Protein AF-A0A916DWX3-F1 (afdb_monomer_lite)

Structure (mmCIF, N/CA/C/O backbone):
data_AF-A0A916DWX3-F1
#
_entry.id   AF-A0A916DWX3-F1
#
loop_
_atom_site.group_PDB
_atom_site.id
_atom_site.type_symbol
_atom_site.label_atom_id
_atom_site.label_alt_id
_atom_site.label_comp_id
_atom_site.label_asym_id
_atom_site.label_entity_id
_atom_site.label_seq_id
_atom_site.pdbx_PDB_ins_code
_atom_site.Cartn_x
_atom_site.Cartn_y
_atom_site.Cartn_z
_atom_site.occupancy
_atom_site.B_iso_or_equiv
_atom_site.auth_seq_id
_atom_site.auth_comp_id
_atom_site.auth_asym_id
_atom_site.auth_atom_id
_atom_site.pdbx_PDB_model_num
ATOM 1 N N . MET A 1 1 ? 4.002 6.852 -21.327 1.00 29.80 1 MET A N 1
ATOM 2 C CA . MET A 1 1 ? 3.685 5.423 -21.116 1.00 29.80 1 MET A CA 1
ATOM 3 C C . MET A 1 1 ? 2.886 5.261 -19.831 1.00 29.80 1 MET A C 1
ATOM 5 O O . MET A 1 1 ? 3.066 6.045 -18.909 1.00 29.80 1 MET A O 1
ATOM 9 N N . ARG A 1 2 ? 1.899 4.359 -19.846 1.00 28.61 2 ARG A N 1
ATOM 10 C CA . ARG A 1 2 ? 0.784 4.288 -18.888 1.00 28.61 2 ARG A CA 1
ATOM 11 C C . ARG A 1 2 ? 1.195 3.519 -17.628 1.00 28.61 2 ARG A C 1
ATOM 13 O O . ARG A 1 2 ? 1.460 2.326 -17.712 1.00 28.61 2 ARG A O 1
ATOM 20 N N . ASN A 1 3 ? 1.175 4.178 -16.471 1.00 28.08 3 ASN A N 1
ATOM 21 C CA . ASN A 1 3 ? 1.310 3.512 -15.175 1.00 28.08 3 ASN A CA 1
ATOM 22 C C . ASN A 1 3 ? -0.009 2.797 -14.848 1.00 28.08 3 ASN A C 1
ATOM 24 O O . ASN A 1 3 ? -0.974 3.434 -14.423 1.00 28.08 3 ASN A O 1
ATOM 28 N N . SER A 1 4 ? -0.052 1.487 -15.087 1.00 31.66 4 SER A N 1
ATOM 29 C CA . SER A 1 4 ? -1.135 0.607 -14.642 1.00 31.66 4 SER A CA 1
ATOM 30 C C . SER A 1 4 ? -0.610 -0.227 -13.482 1.00 31.66 4 SER A C 1
ATOM 32 O O . SER A 1 4 ? 0.277 -1.053 -13.667 1.00 31.66 4 SER A O 1
ATOM 34 N N . TYR A 1 5 ? -1.127 0.024 -12.283 1.00 37.81 5 TYR A N 1
ATOM 35 C CA . TYR A 1 5 ? -0.851 -0.789 -11.102 1.00 37.81 5 TYR A CA 1
ATOM 36 C C . TYR A 1 5 ? -1.956 -1.845 -11.013 1.00 37.81 5 TYR A C 1
ATOM 38 O O . TYR A 1 5 ? -3.132 -1.488 -10.941 1.00 37.81 5 TYR A O 1
ATOM 46 N N . ALA A 1 6 ? -1.584 -3.122 -11.077 1.00 30.03 6 ALA A N 1
ATOM 47 C CA . ALA A 1 6 ? -2.493 -4.251 -10.927 1.00 30.03 6 ALA A CA 1
ATOM 48 C C . ALA A 1 6 ? -2.170 -4.963 -9.610 1.00 30.03 6 ALA A C 1
ATOM 50 O O . ALA A 1 6 ? -1.042 -5.407 -9.408 1.00 30.03 6 ALA A O 1
ATOM 51 N N . PHE A 1 7 ? -3.157 -5.060 -8.723 1.00 37.81 7 PHE A N 1
ATOM 52 C CA . PHE A 1 7 ? -3.090 -5.891 -7.522 1.00 37.81 7 PHE A CA 1
ATOM 53 C C . PHE A 1 7 ? -3.879 -7.172 -7.784 1.00 37.81 7 PHE A C 1
ATOM 55 O O . PHE A 1 7 ? -5.008 -7.101 -8.266 1.00 37.81 7 PHE A O 1
ATOM 62 N N . ARG A 1 8 ? -3.273 -8.329 -7.496 1.00 31.14 8 ARG A N 1
ATOM 63 C CA . ARG A 1 8 ? -3.893 -9.653 -7.612 1.00 31.14 8 ARG A CA 1
ATOM 64 C C . ARG A 1 8 ? -4.079 -10.218 -6.207 1.00 31.14 8 ARG A C 1
ATOM 66 O O . ARG A 1 8 ? -3.090 -10.537 -5.559 1.00 31.14 8 ARG A O 1
ATOM 73 N N . PHE A 1 9 ? -5.323 -10.347 -5.759 1.00 30.02 9 PHE A N 1
ATOM 74 C CA . PHE A 1 9 ? -5.675 -11.060 -4.529 1.00 30.02 9 PHE A CA 1
ATOM 75 C C . PHE A 1 9 ? -6.378 -12.366 -4.920 1.00 30.02 9 PHE A C 1
ATOM 77 O O . PHE A 1 9 ? -7.332 -12.354 -5.695 1.00 30.02 9 PHE A O 1
ATOM 84 N N . LEU A 1 10 ? -5.876 -13.505 -4.437 1.00 28.81 10 LEU A N 1
ATOM 85 C CA . LEU A 1 10 ? -6.521 -14.811 -4.590 1.00 28.81 10 LEU A CA 1
ATOM 86 C C . LEU A 1 10 ? -7.276 -15.124 -3.298 1.00 28.81 10 LEU A C 1
ATOM 88 O O . LEU A 1 10 ? -6.666 -15.557 -2.326 1.00 28.81 10 LEU A O 1
ATOM 92 N N . LEU A 1 11 ? -8.590 -14.915 -3.293 1.00 28.50 11 LEU A N 1
ATOM 93 C CA . LEU A 1 11 ? -9.483 -15.397 -2.241 1.00 28.50 11 LEU A CA 1
ATOM 94 C C . LEU A 1 11 ? -10.704 -16.040 -2.897 1.00 28.50 11 LEU A C 1
ATOM 96 O O . LEU A 1 11 ? -11.457 -15.393 -3.618 1.00 28.50 11 LEU A O 1
ATOM 100 N N . SER A 1 12 ? -10.861 -17.338 -2.656 1.00 31.19 12 SER A N 1
ATOM 101 C CA . SER A 1 12 ? -12.056 -18.113 -2.977 1.00 31.19 12 SER A CA 1
ATOM 102 C C . SER A 1 12 ? -12.941 -18.122 -1.739 1.00 31.19 12 SER A C 1
ATOM 104 O O . SER A 1 12 ? -12.514 -18.679 -0.730 1.00 31.19 12 SER A O 1
ATOM 106 N N . CYS A 1 13 ? -14.149 -17.548 -1.785 1.00 33.22 13 CYS A N 1
ATOM 107 C CA . CYS A 1 13 ? -15.201 -17.963 -0.858 1.00 33.22 13 CYS A CA 1
ATOM 108 C C . CYS A 1 13 ? -16.627 -17.615 -1.298 1.00 33.22 13 CYS A C 1
ATOM 110 O O . CYS A 1 13 ? -16.872 -16.727 -2.110 1.00 33.22 13 CYS A O 1
ATOM 112 N N . HIS A 1 14 ? -17.532 -18.411 -0.737 1.00 30.67 14 HIS A N 1
ATOM 113 C CA . HIS A 1 14 ? -18.901 -18.696 -1.136 1.00 30.67 14 HIS A CA 1
ATOM 114 C C . HIS A 1 14 ? -19.876 -17.535 -0.888 1.00 30.67 14 HIS A C 1
ATOM 116 O O . HIS A 1 14 ? -19.856 -16.876 0.148 1.00 30.67 14 HIS A O 1
ATOM 122 N N . PHE A 1 15 ? -20.760 -17.348 -1.863 1.00 33.12 15 PHE A N 1
ATOM 123 C CA . PHE A 1 15 ? -21.786 -16.317 -1.961 1.00 33.12 15 PHE A CA 1
ATOM 124 C C . PHE A 1 15 ? -23.010 -16.649 -1.094 1.00 33.12 15 PHE A C 1
ATOM 126 O O . PHE A 1 15 ? -23.530 -17.764 -1.160 1.00 33.12 15 PHE A O 1
ATOM 133 N N . SER A 1 16 ? -23.521 -15.677 -0.336 1.00 28.03 16 SER A N 1
ATOM 134 C CA . SER A 1 16 ? -24.932 -15.609 0.064 1.00 28.03 16 SER A CA 1
ATOM 135 C C . SER A 1 16 ? -25.335 -14.165 0.355 1.00 28.03 16 SER A C 1
ATOM 137 O O . SER A 1 16 ? -24.554 -13.359 0.847 1.00 28.03 16 SER A O 1
ATOM 139 N N . GLN A 1 17 ? -26.552 -13.864 -0.078 1.00 35.72 17 GLN A N 1
ATOM 140 C CA . GLN A 1 17 ? -27.128 -12.559 -0.377 1.00 35.72 17 GLN A CA 1
ATOM 141 C C . GLN A 1 17 ? -27.262 -11.643 0.843 1.00 35.72 17 GLN A C 1
ATOM 143 O O . GLN A 1 17 ? -27.572 -12.118 1.929 1.00 35.72 17 GLN A O 1
ATOM 148 N N . PHE A 1 18 ? -27.219 -10.323 0.623 1.00 28.66 18 PHE A N 1
ATOM 149 C CA . PHE A 1 18 ? -28.104 -9.423 1.365 1.00 28.66 18 PHE A CA 1
ATOM 150 C C . PHE A 1 18 ? -28.434 -8.153 0.570 1.00 28.66 18 PHE A C 1
ATOM 152 O O . PHE A 1 18 ? -27.552 -7.412 0.136 1.00 28.66 18 PHE A O 1
ATOM 159 N N . GLN A 1 19 ? -29.734 -7.940 0.357 1.00 30.64 19 GLN A N 1
ATOM 160 C CA . GLN A 1 19 ? -30.321 -6.736 -0.219 1.00 30.64 19 GLN A CA 1
ATOM 161 C C . GLN A 1 19 ? -30.629 -5.692 0.864 1.00 30.64 19 GLN A C 1
ATOM 163 O O . GLN A 1 19 ? -31.000 -6.018 1.988 1.00 30.64 19 GLN A O 1
ATOM 168 N N . SER A 1 20 ? -30.663 -4.449 0.385 1.00 29.86 20 SER A N 1
ATOM 169 C CA . SER A 1 20 ? -31.571 -3.357 0.757 1.00 29.86 20 SER A CA 1
ATOM 170 C C . SER A 1 20 ? -31.083 -2.256 1.713 1.00 29.86 20 SER A C 1
ATOM 172 O O . SER A 1 20 ? -30.663 -2.479 2.841 1.00 29.86 20 SER A O 1
ATOM 174 N N . ASN A 1 21 ? -31.246 -1.042 1.171 1.00 32.62 21 ASN A N 1
ATOM 175 C CA . ASN A 1 21 ? -31.749 0.184 1.787 1.00 32.62 21 ASN A CA 1
ATOM 176 C C . ASN A 1 21 ? -30.992 0.759 2.987 1.00 32.62 21 ASN A C 1
ATOM 178 O O . ASN A 1 21 ? -31.225 0.390 4.132 1.00 32.62 21 ASN A O 1
ATOM 182 N N . VAL A 1 22 ? -30.209 1.810 2.723 1.00 30.92 22 VAL A N 1
ATOM 183 C CA . VAL A 1 22 ? -29.821 2.776 3.757 1.00 30.92 22 VAL A CA 1
ATOM 184 C C . VAL A 1 22 ? -30.321 4.161 3.364 1.00 30.92 22 VAL A C 1
ATOM 186 O O . VAL A 1 22 ? -29.837 4.790 2.424 1.00 30.92 22 VAL A O 1
ATOM 189 N N . SER A 1 23 ? -31.328 4.602 4.108 1.00 25.69 23 SER A N 1
ATOM 190 C CA . SER A 1 23 ? -31.904 5.939 4.113 1.00 25.69 23 SER A CA 1
ATOM 191 C C . SER A 1 23 ? -30.879 6.955 4.624 1.00 25.69 23 SER A C 1
ATOM 193 O O . SER A 1 23 ? -30.313 6.793 5.707 1.00 25.69 23 SER A O 1
ATOM 195 N N . PHE A 1 24 ? -30.659 8.026 3.862 1.00 36.31 24 PHE A N 1
ATOM 196 C CA . PHE A 1 24 ? -29.897 9.190 4.308 1.00 36.31 24 PHE A CA 1
ATOM 197 C C . PHE A 1 24 ? -30.717 9.979 5.330 1.00 36.31 24 PHE A C 1
ATOM 199 O O . PHE A 1 24 ? -31.551 10.801 4.966 1.00 36.31 24 PHE A O 1
ATOM 206 N N . SER A 1 25 ? -30.471 9.766 6.618 1.00 40.06 25 SER A N 1
ATOM 207 C CA . SER A 1 25 ? -30.880 10.735 7.633 1.00 40.06 25 SER A CA 1
ATOM 208 C C . SER A 1 25 ? -29.988 10.638 8.861 1.00 40.06 25 SER A C 1
ATOM 210 O O . SER A 1 25 ? -30.241 9.840 9.762 1.00 40.06 25 SER A O 1
ATOM 212 N N . LYS A 1 26 ? -28.950 11.472 8.889 1.00 31.72 26 LYS A N 1
ATOM 213 C CA . LYS A 1 26 ? -28.435 12.118 10.102 1.00 31.72 26 LYS A CA 1
ATOM 214 C C . LYS A 1 26 ? -27.622 13.344 9.673 1.00 31.72 26 LYS A C 1
ATOM 216 O O . LYS A 1 26 ? -26.810 13.217 8.755 1.00 31.72 26 LYS A O 1
ATOM 221 N N . PRO A 1 27 ? -27.877 14.524 10.258 1.00 30.55 27 PRO A N 1
ATOM 222 C CA . PRO A 1 27 ? -27.185 15.739 9.867 1.00 30.55 27 PRO A CA 1
ATOM 223 C C . PRO A 1 27 ? -25.716 15.659 10.290 1.00 30.55 27 PRO A C 1
ATOM 225 O O . PRO A 1 27 ? -25.377 15.062 11.313 1.00 30.55 27 PRO A O 1
ATOM 228 N N . LEU A 1 28 ? -24.856 16.247 9.459 1.00 37.06 28 LEU A N 1
ATOM 229 C CA . LEU A 1 28 ? -23.438 16.447 9.738 1.00 37.06 28 LEU A CA 1
ATOM 230 C C . LEU A 1 28 ? -23.275 17.217 11.060 1.00 37.06 28 LEU A C 1
ATOM 232 O O . LEU A 1 28 ? -24.083 18.110 11.331 1.00 37.06 28 LEU A O 1
ATOM 236 N N . PRO A 1 29 ? -22.256 16.902 11.878 1.00 27.19 29 PRO A N 1
ATOM 237 C CA . PRO A 1 29 ? -21.991 17.665 13.085 1.00 27.19 29 PRO A CA 1
ATOM 238 C C . PRO A 1 29 ? -21.702 19.115 12.690 1.00 27.19 29 PRO A C 1
ATOM 240 O O . PRO A 1 29 ? -20.846 19.394 11.849 1.00 27.19 29 PRO A O 1
ATOM 243 N N . ILE A 1 30 ? -22.481 20.022 13.273 1.00 32.38 30 ILE A N 1
ATOM 244 C CA . ILE A 1 30 ? -22.309 21.464 13.148 1.00 32.38 30 ILE A CA 1
ATOM 245 C C . ILE A 1 30 ? -20.943 21.785 13.751 1.00 32.38 30 ILE A C 1
ATOM 247 O O . ILE A 1 30 ? -20.699 21.516 14.925 1.00 32.38 30 ILE A O 1
ATOM 251 N N . ILE A 1 31 ? -20.046 22.308 12.917 1.00 34.03 31 ILE A N 1
ATOM 252 C CA . ILE A 1 31 ? -18.768 22.873 13.339 1.00 34.03 31 ILE A CA 1
ATOM 253 C C . ILE A 1 31 ? -19.094 23.986 14.335 1.00 34.03 31 ILE A C 1
ATOM 255 O O . ILE A 1 31 ? -19.726 24.975 13.961 1.00 34.03 31 ILE A O 1
ATOM 259 N N . SER A 1 32 ? -18.698 23.810 15.597 1.00 27.36 32 SER A N 1
ATOM 260 C CA . SER A 1 32 ? -18.681 24.892 16.576 1.00 27.36 32 SER A CA 1
ATOM 261 C C . SER A 1 32 ? -17.850 26.021 15.980 1.00 27.36 32 SER A C 1
ATOM 263 O O . SER A 1 32 ? -16.662 25.862 15.702 1.00 27.36 32 SER A O 1
ATOM 265 N N . THR A 1 33 ? -18.512 27.134 15.700 1.00 34.72 33 THR A N 1
ATOM 266 C CA . THR A 1 33 ? -17.936 28.355 15.154 1.00 34.72 33 THR A CA 1
ATOM 267 C C . THR A 1 33 ? -17.043 29.014 16.197 1.00 34.72 33 THR A C 1
ATOM 269 O O . THR A 1 33 ? -17.447 29.989 16.818 1.00 34.72 33 THR A O 1
ATOM 272 N N . GLU A 1 34 ? -15.833 28.505 16.394 1.00 34.88 34 GLU A N 1
ATOM 273 C CA . GLU A 1 34 ? -14.771 29.235 17.084 1.00 34.88 34 GLU A CA 1
ATOM 274 C C . GLU A 1 34 ? -13.515 29.216 16.205 1.00 34.88 34 GLU A C 1
ATOM 276 O O . GLU A 1 34 ? -12.773 28.244 16.121 1.00 34.88 34 GLU A O 1
ATOM 281 N N . SER A 1 35 ? -13.370 30.331 15.478 1.00 33.44 35 SER A N 1
ATOM 282 C CA . SER A 1 35 ? -12.197 30.814 14.737 1.00 33.44 35 SER A CA 1
ATOM 283 C C . SER A 1 35 ? -11.524 29.846 13.755 1.00 33.44 35 SER A C 1
ATOM 285 O O . SER A 1 35 ? -10.536 29.193 14.076 1.00 33.44 35 SER A O 1
ATOM 287 N N . LEU A 1 36 ? -11.972 29.873 12.495 1.00 34.78 36 LEU A N 1
ATOM 288 C CA . LEU A 1 36 ? -11.104 29.535 11.366 1.00 34.78 36 LEU A CA 1
ATOM 289 C C . LEU A 1 36 ? -10.093 30.688 11.201 1.00 34.78 36 LEU A C 1
ATOM 291 O O . LEU A 1 36 ? -10.539 31.815 10.955 1.00 34.78 36 LEU A O 1
ATOM 295 N N . PRO A 1 37 ? -8.771 30.475 11.346 1.00 34.16 37 PRO A N 1
ATOM 296 C CA . PRO A 1 37 ? -7.819 31.530 11.068 1.00 34.16 37 PRO A CA 1
ATOM 297 C C . PRO A 1 37 ? -7.840 31.835 9.570 1.00 34.16 37 PRO A C 1
ATOM 299 O O . PRO A 1 37 ? -7.905 30.961 8.704 1.00 34.16 37 PRO A O 1
ATOM 302 N N . SER A 1 38 ? -7.864 33.129 9.298 1.00 38.56 38 SER A N 1
ATOM 303 C CA . SER A 1 38 ? -7.858 33.765 7.993 1.00 38.56 38 SER A CA 1
ATOM 304 C C . SER A 1 38 ? -6.779 33.206 7.063 1.00 38.56 38 SER A C 1
ATOM 306 O O . SER A 1 38 ? -5.595 33.281 7.372 1.00 38.56 38 SER A O 1
ATOM 308 N N . SER A 1 39 ? -7.210 32.745 5.886 1.00 49.31 39 SER A N 1
ATOM 309 C CA . SER A 1 39 ? -6.438 32.720 4.632 1.00 49.31 39 SER A CA 1
ATOM 310 C C . SER A 1 39 ? -5.043 32.081 4.643 1.00 49.31 39 SER A C 1
ATOM 312 O O . SER A 1 39 ? -4.207 32.462 3.825 1.00 49.31 39 SER A O 1
ATOM 314 N N . GLU A 1 40 ? -4.775 31.095 5.492 1.00 44.75 40 GLU A N 1
ATOM 315 C CA . GLU A 1 40 ? -3.596 30.250 5.313 1.00 44.75 40 GLU A CA 1
ATOM 316 C C . GLU A 1 40 ? -3.954 29.094 4.379 1.00 44.75 40 GLU A C 1
ATOM 318 O O . GLU A 1 40 ? -4.827 28.270 4.656 1.00 44.75 40 GLU A O 1
ATOM 323 N N . SER A 1 41 ? -3.310 29.068 3.211 1.00 47.91 41 SER A N 1
ATOM 324 C CA . SER A 1 41 ? -3.358 27.926 2.305 1.00 47.91 41 SER A CA 1
ATOM 325 C C . SER A 1 41 ? -3.000 26.673 3.095 1.00 47.91 41 SER A C 1
ATOM 327 O O . SER A 1 41 ? -1.882 26.596 3.608 1.00 47.91 41 SER A O 1
ATOM 329 N N . LEU A 1 42 ? -3.927 25.711 3.184 1.00 44.69 42 LEU A N 1
ATOM 330 C CA . LEU A 1 42 ? -3.649 24.407 3.785 1.00 44.69 42 LEU A CA 1
ATOM 331 C C . LEU A 1 42 ? -2.329 23.899 3.194 1.00 44.69 42 LEU A C 1
ATOM 333 O O . LEU A 1 42 ? -2.248 23.796 1.963 1.00 44.69 42 LEU A O 1
ATOM 337 N N . PRO A 1 43 ? -1.293 23.636 4.011 1.00 42.66 43 PRO A N 1
ATOM 338 C CA . PRO A 1 43 ? -0.039 23.131 3.493 1.00 42.66 43 PRO A CA 1
ATOM 339 C C . PRO A 1 43 ? -0.351 21.785 2.850 1.00 42.66 43 PRO A C 1
ATOM 341 O O . PRO A 1 43 ? -0.658 20.806 3.529 1.00 42.66 43 PRO A O 1
ATOM 344 N N . ILE A 1 44 ? -0.361 21.752 1.516 1.00 49.22 44 ILE A N 1
ATOM 345 C CA . ILE A 1 44 ? -0.539 20.517 0.763 1.00 49.22 44 ILE A CA 1
ATOM 346 C C . ILE A 1 44 ? 0.766 19.756 0.952 1.00 49.22 44 ILE A C 1
ATOM 348 O O . ILE A 1 44 ? 1.712 19.921 0.181 1.00 49.22 44 ILE A O 1
ATOM 352 N N . TYR A 1 45 ? 0.838 18.968 2.021 1.00 48.41 45 TYR A N 1
ATOM 353 C CA . TYR A 1 45 ? 1.949 18.064 2.232 1.00 48.41 45 TYR A CA 1
ATOM 354 C C . TYR A 1 45 ? 1.989 17.092 1.053 1.00 48.41 45 TYR A C 1
ATOM 356 O O . TYR A 1 45 ? 1.040 16.365 0.759 1.00 48.41 45 TYR A O 1
ATOM 364 N N . LEU A 1 46 ? 3.100 17.152 0.319 1.00 53.91 46 LEU A N 1
ATOM 365 C CA . LEU A 1 46 ? 3.377 16.339 -0.860 1.00 53.91 46 LEU A CA 1
ATOM 366 C C . LEU A 1 46 ? 3.840 14.923 -0.462 1.00 53.91 46 LEU A C 1
ATOM 368 O O . LEU A 1 46 ? 4.421 14.212 -1.281 1.00 53.91 46 LEU A O 1
ATOM 372 N N . SER A 1 47 ? 3.636 14.498 0.788 1.00 58.72 47 SER A N 1
ATOM 373 C CA . SER A 1 47 ? 3.842 13.111 1.191 1.00 58.72 47 SER A CA 1
ATOM 374 C C . SER A 1 47 ? 2.745 12.265 0.534 1.00 58.72 47 SER A C 1
ATOM 376 O O . SER A 1 47 ? 1.569 12.281 0.884 1.00 58.72 47 SER A O 1
ATOM 378 N N . GLY A 1 48 ? 3.124 11.547 -0.526 1.00 69.50 48 GLY A N 1
ATOM 379 C CA . GLY A 1 48 ? 2.206 10.721 -1.316 1.00 69.50 48 GLY A CA 1
ATOM 380 C C . GLY A 1 48 ? 1.802 9.404 -0.644 1.00 69.50 48 GLY A C 1
ATOM 381 O O . GLY A 1 48 ? 1.128 8.594 -1.288 1.00 69.50 48 GLY A O 1
ATOM 382 N N . LEU A 1 49 ? 2.248 9.170 0.595 1.00 87.44 49 LEU A N 1
ATOM 383 C CA . LEU A 1 49 ? 2.092 7.922 1.334 1.00 87.44 49 LEU A CA 1
ATOM 384 C C . LEU A 1 49 ? 1.206 8.132 2.564 1.00 87.44 49 LEU A C 1
ATOM 386 O O . LEU A 1 49 ? 1.334 9.109 3.294 1.00 87.44 49 LEU A O 1
ATOM 390 N N . PHE A 1 50 ? 0.308 7.180 2.791 1.00 91.12 50 PHE A N 1
ATOM 391 C CA . PHE A 1 50 ? -0.661 7.227 3.879 1.00 91.12 50 PHE A CA 1
ATOM 392 C C . PHE A 1 50 ? -0.008 7.255 5.265 1.00 91.12 50 PHE A C 1
ATOM 394 O O . PHE A 1 50 ? -0.414 8.053 6.098 1.00 91.12 50 PHE A O 1
ATOM 401 N N . GLU A 1 51 ? 0.991 6.408 5.516 1.00 89.62 51 GLU A N 1
ATOM 402 C CA . GLU A 1 51 ? 1.627 6.308 6.837 1.00 89.62 51 GLU A CA 1
ATOM 403 C C . GLU A 1 51 ? 2.298 7.623 7.244 1.00 89.62 51 GLU A C 1
ATOM 405 O O . GLU A 1 51 ? 2.077 8.083 8.361 1.00 89.62 51 GLU A O 1
ATOM 410 N N . ASP A 1 52 ? 3.012 8.267 6.318 1.00 88.56 52 ASP A N 1
ATOM 411 C CA . ASP A 1 52 ? 3.662 9.563 6.542 1.00 88.56 52 ASP A CA 1
ATOM 412 C C . ASP A 1 52 ? 2.632 10.627 6.938 1.00 88.56 52 ASP A C 1
ATOM 414 O O . ASP A 1 52 ? 2.778 11.272 7.973 1.00 88.56 52 ASP A O 1
ATOM 418 N N . LEU A 1 53 ? 1.517 10.723 6.200 1.00 88.19 53 LEU A N 1
ATOM 419 C CA . LEU A 1 53 ? 0.440 11.671 6.510 1.00 88.19 53 LEU A CA 1
ATOM 420 C C . LEU A 1 53 ? -0.167 11.449 7.899 1.00 88.19 53 LEU A C 1
ATOM 422 O O . LEU A 1 53 ? -0.574 12.406 8.552 1.00 88.19 53 LEU A O 1
ATOM 426 N N . ARG A 1 54 ? -0.251 10.195 8.357 1.00 88.12 54 ARG A N 1
ATOM 427 C CA . ARG A 1 54 ? -0.774 9.871 9.693 1.00 88.12 54 ARG A CA 1
ATOM 428 C C . ARG A 1 54 ? 0.252 10.121 10.798 1.00 88.12 54 ARG A C 1
ATOM 430 O O . ARG A 1 54 ? -0.145 10.387 11.926 1.00 88.12 54 ARG A O 1
ATOM 437 N N . VAL A 1 55 ? 1.547 10.021 10.505 1.00 85.88 55 VAL A N 1
ATOM 438 C CA . VAL A 1 55 ? 2.626 10.320 11.461 1.00 85.88 55 VAL A CA 1
ATOM 439 C C . VAL A 1 55 ? 2.824 11.827 11.622 1.00 85.88 55 VAL A C 1
ATOM 441 O O . VAL A 1 55 ? 3.042 12.284 12.740 1.00 85.88 55 VAL A O 1
ATOM 444 N N . GLU A 1 56 ? 2.709 12.584 10.533 1.00 83.94 56 GLU A N 1
ATOM 445 C CA . GLU A 1 56 ? 2.879 14.044 10.482 1.00 83.94 56 GLU A CA 1
ATOM 446 C C . GLU A 1 56 ? 1.620 14.827 10.904 1.00 83.94 56 GLU A C 1
ATOM 448 O O . GLU A 1 56 ? 1.585 16.043 10.744 1.00 83.94 56 GLU A O 1
ATOM 453 N N . ASP A 1 57 ? 0.578 14.143 11.396 1.00 77.62 57 ASP A N 1
ATOM 454 C CA . ASP A 1 57 ? -0.738 14.717 11.738 1.00 77.62 57 ASP A CA 1
ATOM 455 C C . ASP A 1 57 ? -1.329 15.601 10.618 1.00 77.62 57 ASP A C 1
ATOM 457 O O . ASP A 1 57 ? -1.967 16.631 10.833 1.00 77.62 57 ASP A O 1
ATOM 461 N N . SER A 1 58 ? -1.080 15.195 9.370 1.00 81.81 58 SER A N 1
ATOM 462 C CA . SER A 1 58 ? -1.528 15.905 8.178 1.00 81.81 58 SER A CA 1
ATOM 463 C C . SER A 1 58 ? -2.968 15.548 7.812 1.00 81.81 58 SER A C 1
ATOM 465 O O . SER A 1 58 ? -3.480 14.461 8.099 1.00 81.81 58 SER A O 1
ATOM 467 N N . TYR A 1 59 ? -3.633 16.459 7.098 1.00 81.69 59 TYR A N 1
ATOM 468 C CA . TYR A 1 59 ? -5.020 16.259 6.691 1.00 81.69 59 TYR A CA 1
ATOM 469 C C . TYR A 1 59 ? -5.152 15.161 5.622 1.00 81.69 59 TYR A C 1
ATOM 471 O O . TYR A 1 59 ? -4.762 15.331 4.465 1.00 81.69 59 TYR A O 1
ATOM 479 N N . TYR A 1 60 ? -5.758 14.035 6.000 1.00 86.25 60 TYR A N 1
ATOM 480 C CA . TYR A 1 60 ? -6.053 12.916 5.108 1.00 86.25 60 TYR A CA 1
ATOM 481 C C . TYR A 1 60 ? -7.541 12.881 4.735 1.00 86.25 60 TYR A C 1
ATOM 483 O O . TYR A 1 60 ? -8.414 12.744 5.591 1.00 86.25 60 TYR A O 1
ATOM 491 N N . LEU A 1 61 ? -7.837 12.945 3.432 1.00 87.00 61 LEU A N 1
ATOM 492 C CA . LEU A 1 61 ? -9.195 12.768 2.913 1.00 87.00 61 LEU A CA 1
ATOM 493 C C . LEU A 1 61 ? -9.617 11.297 3.004 1.00 87.00 61 LEU A C 1
ATOM 495 O O . LEU A 1 61 ? -9.165 10.461 2.215 1.00 87.00 61 LEU A O 1
ATOM 499 N N . ASP A 1 62 ? -10.521 10.993 3.934 1.00 89.62 62 ASP A N 1
ATOM 500 C CA . ASP A 1 62 ? -10.933 9.621 4.216 1.00 89.62 62 ASP A CA 1
ATOM 501 C C . ASP A 1 62 ? -11.706 8.963 3.054 1.00 89.62 62 ASP A C 1
ATOM 503 O O . ASP A 1 62 ? -12.893 9.197 2.813 1.00 89.62 62 ASP A O 1
ATOM 507 N N . LYS A 1 63 ? -11.016 8.062 2.346 1.00 90.31 63 LYS A N 1
ATOM 508 C CA . LYS A 1 63 ? -11.578 7.181 1.308 1.00 90.31 63 LYS A CA 1
ATOM 509 C C . LYS A 1 63 ? -11.753 5.734 1.782 1.00 90.31 63 LYS A C 1
ATOM 511 O O . LYS A 1 63 ? -12.061 4.858 0.977 1.00 90.31 63 LYS A O 1
ATOM 516 N N . THR A 1 64 ? -11.569 5.447 3.069 1.00 92.94 64 THR A N 1
ATOM 517 C CA . THR A 1 64 ? -11.585 4.068 3.588 1.00 92.94 64 THR A CA 1
ATOM 518 C C . THR A 1 64 ? -12.964 3.406 3.520 1.00 92.94 64 THR A C 1
ATOM 520 O O . THR A 1 64 ? -13.059 2.185 3.468 1.00 92.94 64 THR A O 1
ATOM 523 N N . HIS A 1 65 ? -14.038 4.183 3.371 1.00 92.38 65 HIS A N 1
ATOM 524 C CA . HIS A 1 65 ? -15.386 3.669 3.098 1.00 92.38 65 HI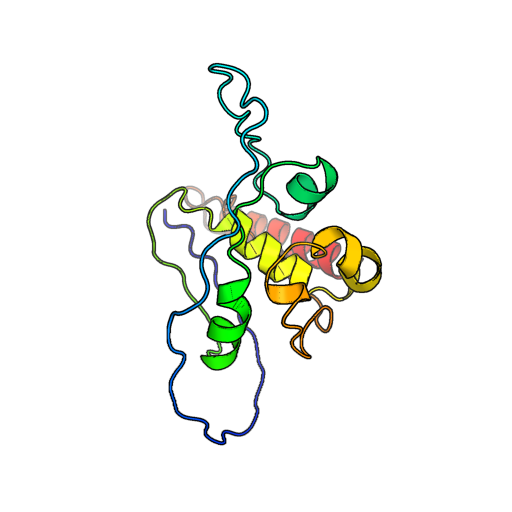S A CA 1
ATOM 525 C C . HIS A 1 65 ? -15.519 2.889 1.773 1.00 92.38 65 HIS A C 1
ATOM 527 O O . HIS A 1 65 ? -16.508 2.183 1.568 1.00 92.38 65 HIS A O 1
ATOM 533 N N . PHE A 1 66 ? -14.544 2.990 0.861 1.00 91.25 66 PHE A N 1
ATOM 534 C CA . PHE A 1 66 ? -14.497 2.165 -0.350 1.00 91.25 66 PHE A CA 1
ATOM 535 C C . PHE A 1 66 ? -13.966 0.749 -0.109 1.00 91.25 66 PHE A C 1
ATOM 537 O O . PHE A 1 66 ? -14.238 -0.120 -0.931 1.00 91.25 66 PHE A O 1
ATOM 544 N N . ILE A 1 67 ? -13.254 0.496 0.992 1.00 92.25 67 ILE A N 1
ATOM 545 C CA . ILE A 1 67 ? -12.684 -0.820 1.319 1.00 92.25 67 ILE A CA 1
ATOM 546 C C . ILE A 1 67 ? -13.770 -1.911 1.351 1.00 92.25 67 ILE A C 1
ATOM 548 O O . ILE A 1 67 ? -13.657 -2.856 0.572 1.00 92.25 67 ILE A O 1
ATOM 552 N N . PRO A 1 68 ? -14.883 -1.766 2.104 1.00 91.31 68 PRO A N 1
ATOM 553 C CA . PRO A 1 68 ? -15.943 -2.776 2.084 1.00 91.31 68 PRO A CA 1
ATOM 554 C C . PRO A 1 68 ? -16.559 -2.986 0.695 1.00 91.31 68 PRO A C 1
ATOM 556 O O . PRO A 1 68 ? -16.915 -4.104 0.335 1.00 91.31 68 PRO A O 1
ATOM 559 N N . LYS A 1 69 ? -16.657 -1.926 -0.120 1.00 90.56 69 LYS A N 1
ATOM 560 C CA . LYS A 1 69 ? -17.161 -2.040 -1.498 1.00 90.56 69 LYS A CA 1
ATOM 561 C C . LYS A 1 69 ? -16.199 -2.842 -2.370 1.00 90.56 69 LYS A C 1
ATOM 563 O O . LYS A 1 69 ? -16.651 -3.638 -3.178 1.00 90.56 69 LYS A O 1
ATOM 568 N N . ILE A 1 70 ? -14.894 -2.633 -2.203 1.00 89.81 70 ILE A N 1
ATOM 569 C CA . ILE A 1 70 ? -13.840 -3.372 -2.905 1.00 89.81 70 ILE A CA 1
ATOM 570 C C . ILE A 1 70 ? -13.893 -4.858 -2.549 1.00 89.81 70 ILE A C 1
ATOM 572 O O . ILE A 1 70 ? -13.850 -5.693 -3.448 1.00 89.81 70 ILE A O 1
ATOM 576 N N . GLU A 1 71 ? -14.041 -5.187 -1.269 1.00 87.69 71 GLU A N 1
ATOM 577 C CA . GLU A 1 71 ? -14.137 -6.579 -0.822 1.00 87.69 71 GLU A CA 1
ATOM 578 C C . GLU A 1 71 ? -15.401 -7.268 -1.351 1.00 87.69 71 GLU A C 1
ATOM 580 O O . GLU A 1 71 ? -15.338 -8.405 -1.820 1.00 87.69 71 GLU A O 1
ATOM 585 N N . ALA A 1 72 ? -16.527 -6.549 -1.384 1.00 88.81 72 ALA A N 1
ATOM 586 C CA . ALA A 1 72 ? -17.788 -7.049 -1.928 1.00 88.81 72 ALA A CA 1
ATOM 587 C C . ALA A 1 72 ? -17.759 -7.310 -3.446 1.00 88.81 72 ALA A C 1
ATOM 589 O O . ALA A 1 72 ? -18.587 -8.069 -3.944 1.00 88.81 72 ALA A O 1
ATOM 590 N N . LEU A 1 73 ? -16.826 -6.709 -4.197 1.00 87.75 73 LEU A N 1
ATOM 591 C CA . LEU A 1 73 ? -16.684 -6.994 -5.630 1.00 87.75 73 LEU A CA 1
ATOM 592 C C . LEU A 1 73 ? -16.159 -8.411 -5.894 1.00 87.75 73 LEU A C 1
ATOM 594 O O . LEU A 1 73 ? -16.311 -8.893 -7.014 1.00 87.75 73 LEU A O 1
ATOM 598 N N . CYS A 1 74 ? -15.504 -9.045 -4.910 1.00 80.38 74 CYS A N 1
ATOM 599 C CA . CYS A 1 74 ? -14.848 -10.354 -5.041 1.00 80.38 74 CYS A CA 1
ATOM 600 C C . CYS A 1 74 ? -13.982 -10.477 -6.313 1.00 80.38 74 CYS A C 1
ATOM 602 O O . CYS A 1 74 ? -13.841 -11.551 -6.899 1.00 80.38 74 CYS A O 1
ATOM 604 N N . ALA A 1 75 ? -13.416 -9.358 -6.770 1.00 83.81 75 ALA A N 1
ATOM 605 C CA . ALA A 1 75 ? -12.653 -9.297 -8.003 1.00 83.81 75 ALA A CA 1
ATOM 606 C C . ALA A 1 75 ? -11.212 -9.751 -7.754 1.00 83.81 75 ALA A C 1
ATOM 608 O O . ALA A 1 75 ? -10.533 -9.231 -6.870 1.00 83.81 75 ALA A O 1
ATOM 609 N N . CYS A 1 76 ? -10.704 -10.655 -8.594 1.00 78.31 76 CYS A N 1
ATOM 610 C CA . CYS A 1 76 ? -9.312 -11.108 -8.508 1.00 78.31 76 CYS A CA 1
ATOM 611 C C . CYS A 1 76 ? -8.299 -9.976 -8.745 1.00 78.31 76 CYS A C 1
ATOM 613 O O . CYS A 1 76 ? -7.156 -10.065 -8.296 1.00 78.31 76 CYS A O 1
ATOM 615 N N . ALA A 1 77 ? -8.697 -8.938 -9.489 1.00 78.44 77 ALA A N 1
ATOM 616 C CA . ALA A 1 77 ? -7.886 -7.758 -9.740 1.00 78.44 77 ALA A CA 1
ATOM 617 C C . ALA A 1 77 ? -8.756 -6.516 -9.943 1.00 78.44 77 ALA A C 1
ATOM 619 O O . ALA A 1 77 ? -9.795 -6.566 -10.603 1.00 78.44 77 ALA A O 1
ATOM 620 N N . ILE A 1 78 ? -8.288 -5.386 -9.416 1.00 84.81 78 ILE A N 1
ATOM 621 C CA . ILE A 1 78 ? -8.941 -4.083 -9.560 1.00 84.81 78 ILE A CA 1
ATOM 622 C C . ILE A 1 78 ? -7.985 -3.143 -10.283 1.00 84.81 78 ILE A C 1
ATOM 624 O O . ILE A 1 78 ? -6.870 -2.894 -9.824 1.00 84.81 78 ILE A O 1
ATOM 628 N N . LEU A 1 79 ? -8.439 -2.606 -11.415 1.00 83.56 79 LEU A N 1
ATOM 629 C CA . LEU A 1 79 ? -7.691 -1.649 -12.220 1.00 83.56 79 LEU A CA 1
ATOM 630 C C . LEU A 1 79 ? -8.351 -0.271 -12.141 1.00 83.56 79 LEU A C 1
ATOM 632 O O . LEU A 1 79 ? -9.497 -0.091 -12.544 1.00 83.56 79 LEU A O 1
ATOM 636 N N . SER A 1 80 ? -7.612 0.730 -11.661 1.00 80.19 80 SER A N 1
ATOM 637 C CA . SER A 1 80 ? -8.092 2.116 -11.617 1.00 80.19 80 SER A CA 1
ATOM 638 C C . SER A 1 80 ? -7.559 2.912 -12.810 1.00 80.19 80 SER A C 1
ATOM 640 O O . SER A 1 80 ? -6.392 3.309 -12.823 1.00 80.19 80 SER A O 1
ATOM 642 N N . LEU A 1 81 ? -8.411 3.190 -13.804 1.00 78.56 81 LEU A N 1
ATOM 643 C CA . LEU A 1 81 ? -8.039 3.847 -15.075 1.00 78.56 81 LEU A CA 1
ATOM 644 C C . LEU A 1 81 ? -8.186 5.386 -15.106 1.00 78.56 81 LEU A C 1
ATOM 646 O O . LEU A 1 81 ? -7.942 6.011 -16.129 1.00 78.56 8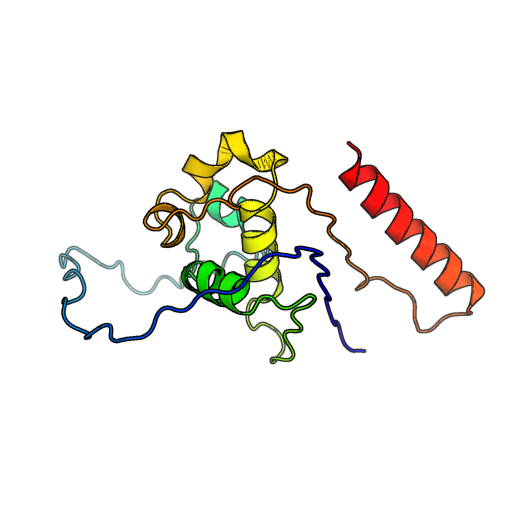1 LEU A O 1
ATOM 650 N N . HIS A 1 82 ? -8.502 6.025 -13.982 1.00 71.00 82 HIS A N 1
ATOM 651 C CA . HIS A 1 82 ? -8.809 7.465 -13.881 1.00 71.00 82 HIS A CA 1
ATOM 652 C C . HIS A 1 82 ? -7.630 8.435 -14.180 1.00 71.00 82 HIS A C 1
ATOM 654 O O . HIS A 1 82 ? -6.481 7.979 -14.237 1.00 71.00 82 HIS A O 1
ATOM 660 N N . PRO A 1 83 ? -7.877 9.760 -14.316 1.00 73.62 83 PRO A N 1
ATOM 661 C CA . PRO A 1 83 ? -6.864 10.781 -14.620 1.00 73.62 83 PRO A 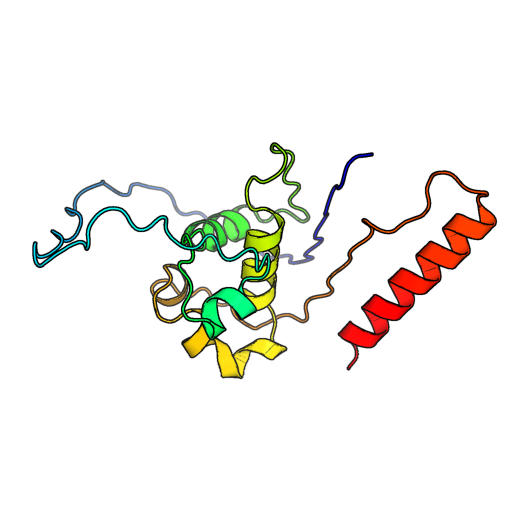CA 1
ATOM 662 C C . PRO A 1 83 ? -5.659 10.834 -13.665 1.00 73.62 83 PRO A C 1
ATOM 664 O O . PRO A 1 83 ? -5.674 10.308 -12.546 1.00 73.62 83 PRO A O 1
ATOM 667 N N . ARG A 1 84 ? -4.589 11.498 -14.125 1.00 68.31 84 ARG A N 1
ATOM 668 C CA . ARG A 1 84 ? -3.362 11.730 -13.347 1.00 68.31 84 ARG A CA 1
ATOM 669 C C . ARG A 1 84 ? -3.688 12.564 -12.098 1.00 68.31 84 ARG A C 1
ATOM 671 O O . ARG A 1 84 ? -4.522 13.455 -12.166 1.00 68.31 84 ARG A O 1
ATOM 678 N N . HIS A 1 85 ? -3.024 12.267 -10.978 1.00 69.25 85 HIS A N 1
ATOM 679 C CA . HIS A 1 85 ? -3.162 12.964 -9.681 1.00 69.25 85 HIS A CA 1
ATOM 680 C C . HIS A 1 85 ? -4.478 12.788 -8.919 1.00 69.25 85 HIS A C 1
ATOM 682 O O . HIS A 1 85 ? -4.703 13.456 -7.920 1.00 69.25 85 HIS A O 1
ATOM 688 N N . PHE A 1 86 ? -5.303 11.804 -9.270 1.00 77.88 86 PHE A N 1
ATOM 689 C CA . PHE A 1 86 ? -6.529 11.506 -8.514 1.00 77.88 86 PHE A CA 1
ATOM 690 C C . PHE A 1 86 ? -6.294 10.885 -7.108 1.00 77.88 86 PHE A C 1
ATOM 692 O O . PHE A 1 86 ? -7.221 10.401 -6.456 1.00 77.88 86 PHE A O 1
ATOM 699 N N . GLY A 1 87 ? -5.043 10.844 -6.634 1.00 79.56 87 GLY A N 1
ATOM 700 C CA . GLY A 1 87 ? -4.680 10.248 -5.344 1.00 79.56 87 GLY A CA 1
ATOM 701 C C . GLY A 1 87 ? -4.641 8.717 -5.350 1.00 79.56 87 GLY A C 1
ATOM 702 O O . GLY A 1 87 ? -4.896 8.094 -4.324 1.00 79.56 87 GLY A O 1
ATOM 703 N N . LYS A 1 88 ? -4.337 8.091 -6.497 1.00 84.56 88 LYS A N 1
ATOM 704 C CA . LYS A 1 88 ? -4.227 6.624 -6.602 1.00 84.56 88 LYS A CA 1
ATOM 705 C C . LYS A 1 88 ? -3.125 6.072 -5.704 1.00 84.56 88 LYS A C 1
ATOM 707 O O . LYS A 1 88 ? -3.372 5.114 -4.988 1.00 84.56 88 LYS A O 1
ATOM 712 N N . THR A 1 89 ? -1.938 6.683 -5.733 1.00 86.44 89 THR A N 1
ATOM 713 C CA . THR A 1 89 ? -0.802 6.268 -4.896 1.00 86.44 89 THR A CA 1
ATOM 714 C C . THR A 1 89 ? -1.182 6.298 -3.423 1.00 86.44 89 THR A C 1
ATOM 716 O O . THR A 1 89 ? -1.053 5.282 -2.750 1.00 86.44 89 THR A O 1
ATOM 719 N N . LEU A 1 90 ? -1.759 7.413 -2.970 1.00 88.69 90 LEU A N 1
ATOM 720 C CA . LEU A 1 90 ? -2.215 7.565 -1.596 1.00 88.69 90 LEU A CA 1
ATOM 721 C C . LEU A 1 90 ? -3.224 6.472 -1.219 1.00 88.69 90 LEU A C 1
ATOM 723 O O . LEU A 1 90 ? -3.014 5.750 -0.251 1.00 88.69 90 LEU A O 1
ATOM 727 N N . PHE A 1 91 ? -4.254 6.255 -2.040 1.00 90.25 91 PHE A N 1
ATOM 728 C CA . PHE A 1 91 ? -5.245 5.213 -1.772 1.00 90.25 91 PHE A CA 1
ATOM 729 C C . PHE A 1 91 ? -4.651 3.793 -1.760 1.00 90.25 91 PHE A C 1
ATOM 731 O O . PHE A 1 91 ? -4.995 2.990 -0.898 1.00 90.25 91 PHE A O 1
ATOM 738 N N . LEU A 1 92 ? -3.721 3.479 -2.669 1.00 90.50 92 LEU A N 1
ATOM 739 C CA . LEU A 1 92 ? -3.016 2.192 -2.677 1.00 90.50 92 LEU A CA 1
ATOM 740 C C . LEU A 1 92 ? -2.161 1.999 -1.422 1.00 90.50 92 LEU A C 1
ATOM 742 O O . LEU A 1 92 ? -2.075 0.885 -0.907 1.00 90.50 92 LEU A O 1
ATOM 746 N N . THR A 1 93 ? -1.545 3.068 -0.915 1.00 92.12 93 THR A N 1
ATOM 747 C CA . THR A 1 93 ? -0.788 3.007 0.339 1.00 92.12 93 THR A CA 1
ATOM 748 C C . THR A 1 93 ? -1.712 2.809 1.532 1.00 92.12 93 THR A C 1
ATOM 750 O O . THR A 1 93 ? -1.412 1.955 2.351 1.00 92.12 93 THR A O 1
ATOM 753 N N . THR A 1 94 ? -2.885 3.452 1.569 1.00 93.25 94 THR A N 1
ATOM 754 C CA . THR A 1 94 ? -3.913 3.185 2.588 1.00 93.25 94 THR A CA 1
ATOM 755 C C . THR A 1 94 ? -4.369 1.729 2.573 1.00 93.25 94 THR A C 1
ATOM 757 O O . THR A 1 94 ? -4.419 1.102 3.625 1.00 93.25 94 THR A O 1
ATOM 760 N N . LEU A 1 95 ? -4.671 1.169 1.394 1.00 93.12 95 LEU A N 1
ATOM 761 C CA . LEU A 1 95 ? -5.046 -0.244 1.266 1.00 93.12 95 LEU A CA 1
ATOM 762 C C . LEU A 1 95 ? -3.916 -1.165 1.724 1.00 93.12 95 LEU A C 1
ATOM 764 O O . LEU A 1 95 ? -4.161 -2.125 2.446 1.00 93.12 95 LEU A O 1
ATOM 768 N N . SER A 1 96 ? -2.680 -0.852 1.328 1.00 92.56 96 SER A N 1
ATOM 769 C CA . SER A 1 96 ? -1.514 -1.613 1.767 1.00 92.56 96 SER A CA 1
ATOM 770 C C . SER A 1 96 ? -1.419 -1.602 3.288 1.00 92.56 96 SER A C 1
ATOM 772 O O . SER A 1 96 ? -1.377 -2.664 3.887 1.00 92.56 96 SER A O 1
ATOM 774 N N . SER A 1 97 ? -1.473 -0.431 3.926 1.00 93.12 97 SER A N 1
ATOM 775 C CA . SER A 1 97 ? -1.354 -0.329 5.381 1.00 93.12 97 SER A CA 1
ATOM 776 C C . SER A 1 97 ? -2.533 -0.956 6.129 1.00 93.12 97 SER A C 1
ATOM 778 O O . SER A 1 97 ? -2.354 -1.418 7.249 1.00 93.12 97 SER A O 1
ATOM 780 N N . TYR A 1 98 ? -3.719 -1.000 5.514 1.00 94.31 98 TYR A N 1
ATOM 781 C CA . TYR A 1 98 ? -4.905 -1.636 6.086 1.00 94.31 98 TYR A CA 1
ATOM 782 C C . TYR A 1 98 ? -4.803 -3.166 6.110 1.00 94.31 98 TYR A C 1
ATOM 784 O O . TYR A 1 98 ? -5.163 -3.793 7.104 1.00 94.31 98 TYR A O 1
ATOM 792 N N . TYR A 1 99 ? -4.323 -3.775 5.023 1.00 93.25 99 TYR A N 1
ATOM 793 C CA . TYR A 1 99 ? -4.248 -5.233 4.904 1.00 93.25 99 TYR A CA 1
ATOM 794 C C . TYR A 1 99 ? -2.947 -5.830 5.447 1.00 93.25 99 TYR A C 1
ATOM 796 O O . TYR A 1 99 ? -2.943 -7.010 5.800 1.00 93.25 99 TYR A O 1
ATOM 804 N N . ASP A 1 100 ? -1.866 -5.047 5.509 1.00 93.00 100 ASP A N 1
ATOM 805 C CA . ASP A 1 100 ? -0.543 -5.531 5.901 1.00 93.00 100 ASP A CA 1
ATOM 806 C C . ASP A 1 100 ? -0.494 -5.955 7.374 1.00 93.00 100 ASP A C 1
ATOM 808 O O . ASP A 1 100 ? -0.806 -5.181 8.285 1.00 93.00 100 ASP A O 1
ATOM 812 N N . ILE A 1 101 ? -0.068 -7.194 7.604 1.00 92.44 101 ILE A N 1
ATOM 813 C CA . ILE A 1 101 ? 0.158 -7.761 8.930 1.00 92.44 101 ILE A CA 1
ATOM 814 C C . ILE A 1 101 ? 1.275 -7.026 9.676 1.00 92.44 101 ILE A C 1
ATOM 816 O O . ILE A 1 101 ? 1.192 -6.894 10.891 1.00 92.44 101 ILE A O 1
ATOM 820 N N . LYS A 1 102 ? 2.268 -6.462 8.966 1.00 89.81 102 LYS A N 1
ATOM 821 C CA . LYS A 1 102 ? 3.352 -5.671 9.580 1.00 89.81 102 LYS A CA 1
ATOM 822 C C . LYS A 1 102 ? 2.828 -4.426 10.314 1.00 89.81 102 LYS A C 1
ATOM 824 O O . LYS A 1 102 ? 3.511 -3.889 11.181 1.00 89.81 102 LYS A O 1
ATOM 829 N N . ASN A 1 103 ? 1.616 -3.976 9.985 1.00 89.62 103 ASN A N 1
ATOM 830 C CA . ASN A 1 103 ? 0.980 -2.810 10.587 1.00 89.62 103 ASN A CA 1
ATOM 831 C C . ASN A 1 103 ? -0.013 -3.150 11.708 1.00 89.62 103 ASN A C 1
ATOM 833 O O . ASN A 1 103 ? -0.650 -2.228 12.216 1.00 89.62 103 ASN A O 1
ATOM 837 N N . SER A 1 104 ? -0.129 -4.415 12.139 1.00 90.19 104 SER A N 1
ATOM 838 C CA . SER A 1 104 ? -1.045 -4.821 13.221 1.00 90.19 104 SER A CA 1
ATOM 839 C C . SER A 1 104 ? -0.879 -3.970 14.480 1.00 90.19 104 SER A C 1
ATOM 841 O O . SER A 1 104 ? -1.859 -3.490 15.045 1.00 90.19 104 SER A O 1
ATOM 843 N N . ASP A 1 105 ? 0.368 -3.708 14.865 1.00 92.25 105 ASP A N 1
ATOM 844 C CA . ASP A 1 105 ? 0.704 -3.018 16.115 1.00 92.25 105 ASP A CA 1
ATOM 845 C C . ASP A 1 105 ? 0.425 -1.512 16.037 1.00 92.25 105 ASP A C 1
ATOM 847 O O . ASP A 1 105 ? 0.231 -0.839 17.048 1.00 92.25 105 ASP A O 1
ATOM 851 N N . ARG A 1 106 ? 0.405 -0.964 14.817 1.00 91.81 106 ARG A N 1
ATOM 852 C CA . ARG A 1 106 ? 0.184 0.463 14.541 1.00 91.81 106 ARG A CA 1
ATOM 853 C C . ARG A 1 106 ? -1.215 0.748 14.010 1.00 91.81 106 ARG A C 1
ATOM 855 O O . ARG A 1 106 ? -1.537 1.912 13.775 1.00 91.81 106 ARG A O 1
ATOM 862 N N . PHE A 1 107 ? -2.041 -0.281 13.829 1.00 91.38 107 PHE A N 1
ATOM 863 C CA . PHE A 1 107 ? -3.350 -0.173 13.198 1.00 91.38 107 PHE A CA 1
ATOM 864 C C . PHE A 1 107 ? -4.228 0.866 13.896 1.00 91.38 107 PHE A C 1
ATOM 866 O O . PHE A 1 107 ? -4.804 1.731 13.238 1.00 91.38 107 PHE A O 1
ATOM 873 N N . GLU A 1 108 ? -4.265 0.836 15.230 1.00 90.00 108 GLU A N 1
ATOM 874 C CA . GLU A 1 108 ? -5.080 1.766 16.012 1.00 90.00 108 GLU A CA 1
ATOM 875 C C . GLU A 1 108 ? -4.669 3.217 15.756 1.00 90.00 108 GLU A C 1
ATOM 877 O O . GLU A 1 108 ? -5.505 4.049 15.416 1.00 90.00 108 GLU A O 1
ATOM 882 N N . LYS A 1 109 ? -3.364 3.504 15.801 1.00 91.19 109 LYS A N 1
ATOM 883 C CA . LYS A 1 109 ? -2.830 4.847 15.550 1.00 91.19 109 LYS A CA 1
ATOM 884 C C . LYS A 1 109 ? -3.089 5.307 14.112 1.00 91.19 109 LYS A C 1
ATOM 886 O O . LYS A 1 109 ? -3.451 6.457 13.874 1.00 91.19 109 LYS A O 1
ATOM 891 N N . LEU A 1 110 ? -2.911 4.418 13.136 1.00 91.75 110 LEU A N 1
ATOM 892 C CA . LEU A 1 110 ? -3.081 4.760 11.725 1.00 91.75 110 LEU A CA 1
ATOM 893 C C . LEU A 1 110 ? -4.551 5.001 11.362 1.00 91.75 110 LEU A C 1
ATOM 895 O O . LEU A 1 110 ? -4.833 5.911 10.582 1.00 91.75 110 LEU A O 1
ATOM 899 N N . PHE A 1 111 ? -5.486 4.236 11.931 1.00 92.81 111 PHE A N 1
ATOM 900 C CA . PHE A 1 111 ? -6.886 4.224 11.500 1.00 92.81 111 PHE A CA 1
ATOM 901 C C . PHE A 1 111 ? -7.895 4.783 12.517 1.00 92.81 111 PHE A C 1
ATOM 903 O O . PHE A 1 111 ? -9.071 4.839 12.168 1.00 92.81 111 PHE A O 1
ATOM 910 N N . GLN A 1 112 ? -7.472 5.238 13.705 1.00 90.06 112 GLN A N 1
ATOM 911 C CA . GLN A 1 112 ? -8.329 5.707 14.818 1.00 90.06 112 GLN A CA 1
ATOM 912 C C . GLN A 1 112 ? -9.592 6.486 14.399 1.00 90.06 112 GLN A C 1
ATOM 914 O O . GLN A 1 112 ? -10.698 6.136 14.811 1.00 90.06 112 GLN A O 1
ATOM 919 N N . ASP A 1 113 ? -9.453 7.485 13.524 1.00 89.94 113 ASP A N 1
ATOM 920 C CA . ASP A 1 113 ? -10.541 8.412 13.177 1.00 89.94 113 ASP A CA 1
ATOM 921 C C . ASP A 1 113 ? -11.239 8.082 11.850 1.00 89.94 113 ASP A C 1
ATOM 923 O O . ASP A 1 113 ? -12.179 8.770 11.445 1.00 89.94 113 ASP A O 1
ATOM 927 N N . LEU A 1 114 ? -10.796 7.025 11.165 1.00 92.62 114 LEU A N 1
ATOM 928 C CA . LEU A 1 114 ? -11.243 6.676 9.819 1.00 92.62 114 LEU A CA 1
ATOM 929 C C . LEU A 1 114 ? -12.484 5.779 9.845 1.00 92.62 114 LEU A C 1
ATOM 931 O O . LEU A 1 114 ? -12.726 5.013 10.783 1.00 92.62 114 LEU A O 1
ATOM 935 N N . PHE A 1 115 ? -13.272 5.836 8.771 1.00 94.31 115 PHE A N 1
ATOM 936 C CA . PHE A 1 115 ? -14.501 5.057 8.618 1.00 94.31 115 PHE A CA 1
ATOM 937 C C . PHE A 1 115 ? -14.292 3.559 8.878 1.00 94.31 115 PHE A C 1
ATOM 939 O O . PHE A 1 115 ? -15.121 2.924 9.534 1.00 94.31 115 PHE A O 1
ATOM 946 N N . ILE A 1 116 ? -13.186 2.997 8.384 1.00 90.94 116 ILE A N 1
ATOM 947 C CA . ILE A 1 116 ? -12.909 1.557 8.467 1.00 90.94 116 ILE A CA 1
ATOM 948 C C . ILE A 1 116 ? -12.631 1.065 9.888 1.00 90.94 116 ILE A C 1
ATOM 950 O O . ILE A 1 116 ? -12.871 -0.097 10.196 1.00 90.94 116 ILE A O 1
ATOM 954 N N . ARG A 1 117 ? -12.178 1.945 10.787 1.00 90.38 117 ARG A N 1
ATOM 955 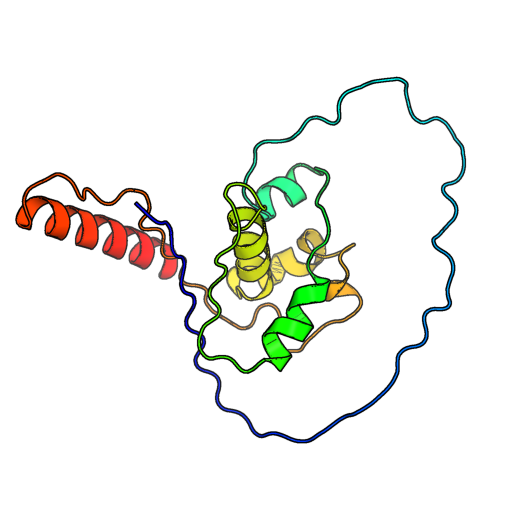C CA . ARG A 1 117 ? -11.998 1.589 12.197 1.00 90.38 117 ARG A CA 1
ATOM 956 C C . ARG A 1 117 ? -13.328 1.487 12.932 1.00 90.38 117 ARG A C 1
ATOM 958 O O . ARG A 1 117 ? -13.491 0.615 13.786 1.00 90.38 117 ARG A O 1
ATOM 965 N N . LYS A 1 118 ? -14.270 2.368 12.579 1.00 88.38 118 LYS A N 1
ATOM 966 C CA . LYS A 1 118 ? -15.650 2.374 13.091 1.00 88.38 118 LYS A CA 1
ATOM 967 C C . LYS A 1 118 ? -16.480 1.221 12.519 1.00 88.38 118 LYS A C 1
ATOM 969 O O . LYS A 1 118 ? -17.433 0.792 13.156 1.00 88.38 118 LYS A O 1
ATOM 974 N N . ASN A 1 119 ? -16.100 0.710 11.346 1.00 87.94 119 ASN A N 1
ATOM 975 C CA . ASN A 1 119 ? -16.746 -0.408 10.658 1.00 87.94 119 ASN A CA 1
ATOM 976 C C . ASN A 1 119 ? -15.706 -1.499 10.350 1.00 87.94 119 ASN A C 1
ATOM 978 O O . ASN A 1 119 ? -15.320 -1.656 9.188 1.00 87.94 119 ASN A O 1
ATOM 982 N N . PRO A 1 120 ? -15.201 -2.206 11.378 1.00 79.81 120 PRO A N 1
ATOM 983 C CA . PRO A 1 120 ? -14.130 -3.173 11.200 1.00 79.81 120 PRO A CA 1
ATOM 984 C C . PRO A 1 120 ? -14.597 -4.356 10.351 1.00 79.81 120 PRO A C 1
ATOM 986 O O . PRO A 1 120 ? -15.707 -4.864 10.509 1.00 79.81 120 PRO A O 1
ATOM 989 N N . ILE A 1 121 ? -13.711 -4.812 9.474 1.00 83.19 121 ILE A N 1
ATOM 990 C CA . ILE A 1 121 ? -13.916 -5.960 8.590 1.00 83.19 121 ILE A CA 1
ATOM 991 C C . ILE A 1 121 ? -12.838 -6.997 8.937 1.00 83.19 121 ILE A C 1
ATOM 993 O O . ILE A 1 121 ? -11.709 -6.602 9.248 1.00 83.19 121 ILE A O 1
ATOM 997 N N . PRO A 1 122 ? -13.136 -8.313 8.923 1.00 83.12 122 PRO A N 1
ATOM 998 C CA . PRO A 1 122 ? -12.221 -9.358 9.402 1.00 83.12 122 PRO A CA 1
ATOM 999 C C . PRO A 1 122 ? -10.861 -9.440 8.694 1.00 83.12 122 PRO A C 1
ATOM 1001 O O . PRO A 1 122 ? -9.961 -10.115 9.193 1.00 83.12 122 PRO A O 1
ATOM 1004 N N . LEU A 1 123 ? -10.706 -8.783 7.544 1.00 87.88 123 LEU A N 1
ATOM 1005 C CA . LEU A 1 123 ? -9.506 -8.838 6.714 1.00 87.88 123 LEU A CA 1
ATOM 1006 C C . LEU A 1 123 ? -8.412 -7.827 7.102 1.00 87.88 123 LEU A C 1
ATOM 1008 O O . LEU A 1 123 ? -7.314 -7.886 6.545 1.00 87.88 123 LEU A O 1
ATOM 1012 N N . ALA A 1 124 ? -8.675 -6.936 8.062 1.00 90.06 124 ALA A N 1
ATOM 1013 C CA . ALA A 1 124 ? -7.692 -5.972 8.556 1.00 90.06 124 ALA A CA 1
ATOM 1014 C C . ALA A 1 124 ? -6.426 -6.661 9.106 1.00 90.06 124 ALA A C 1
ATOM 1016 O O . ALA A 1 124 ? -6.514 -7.564 9.941 1.00 90.06 124 ALA A O 1
ATOM 1017 N N . SER A 1 125 ? -5.252 -6.216 8.646 1.00 91.12 125 SER A N 1
ATOM 1018 C CA . SER A 1 125 ? -3.927 -6.704 9.067 1.00 91.12 125 SER A CA 1
ATOM 1019 C C . SER A 1 125 ? -3.764 -8.233 9.026 1.00 91.12 125 SER A C 1
ATOM 1021 O O . SER A 1 125 ? -3.166 -8.831 9.921 1.00 91.12 125 SER A O 1
ATOM 1023 N N . LYS A 1 126 ? -4.316 -8.893 7.999 1.00 91.50 126 LYS A N 1
ATOM 1024 C CA . LYS A 1 126 ? -4.245 -10.358 7.827 1.00 91.50 126 LYS A CA 1
ATOM 1025 C C . LYS A 1 126 ? -3.271 -10.831 6.755 1.00 91.50 126 LYS A C 1
ATOM 1027 O O . LYS A 1 126 ? -2.992 -12.027 6.696 1.00 91.50 126 LYS A O 1
ATOM 1032 N N . PHE A 1 127 ? -2.772 -9.941 5.904 1.00 91.50 127 PHE A N 1
ATOM 1033 C CA . PHE A 1 127 ? -2.033 -10.326 4.705 1.00 91.50 127 PHE A CA 1
ATOM 1034 C C . PHE A 1 127 ? -0.619 -9.767 4.704 1.00 91.50 127 PHE A C 1
ATOM 1036 O O . PHE A 1 127 ? -0.351 -8.707 5.248 1.00 91.50 127 PHE A O 1
ATOM 1043 N N . LEU A 1 128 ? 0.287 -10.461 4.026 1.00 91.81 128 LEU A N 1
ATOM 1044 C CA . LEU A 1 128 ? 1.565 -9.887 3.623 1.00 91.81 128 LEU A CA 1
ATOM 1045 C C . LEU A 1 128 ? 1.371 -9.156 2.292 1.00 91.81 128 LEU A C 1
ATOM 1047 O O . LEU A 1 128 ? 0.854 -9.736 1.335 1.00 91.81 128 LEU A O 1
ATOM 1051 N N . ILE A 1 129 ? 1.792 -7.892 2.218 1.00 91.12 129 ILE A N 1
ATOM 1052 C CA . ILE A 1 129 ? 1.571 -7.052 1.035 1.00 91.12 129 ILE A CA 1
ATOM 1053 C C . ILE A 1 129 ? 2.855 -6.886 0.223 1.00 91.12 129 ILE A C 1
ATOM 1055 O O . ILE A 1 129 ? 3.807 -6.234 0.646 1.00 91.12 129 ILE A O 1
ATOM 1059 N N . LEU A 1 130 ? 2.856 -7.422 -1.000 1.00 91.25 130 LEU A N 1
ATOM 1060 C CA . LEU A 1 130 ? 3.917 -7.190 -1.979 1.00 91.25 130 LEU A CA 1
ATOM 1061 C C . LEU A 1 130 ? 3.609 -5.933 -2.802 1.00 91.25 130 LEU A C 1
ATOM 1063 O O . LEU A 1 130 ? 2.703 -5.917 -3.637 1.00 91.25 130 LEU A O 1
ATOM 1067 N N . LYS A 1 131 ? 4.397 -4.876 -2.592 1.00 88.81 131 LYS A N 1
ATOM 1068 C CA . LYS A 1 131 ? 4.312 -3.635 -3.370 1.00 88.81 131 LYS A CA 1
ATOM 1069 C C . LYS A 1 131 ? 5.207 -3.746 -4.605 1.00 88.81 131 LYS A C 1
ATOM 1071 O O . LYS A 1 131 ? 6.426 -3.812 -4.492 1.00 88.81 131 LYS A O 1
ATOM 1076 N N . LEU A 1 132 ? 4.604 -3.732 -5.793 1.00 89.44 132 LEU A N 1
ATOM 1077 C CA . LEU A 1 132 ? 5.331 -3.716 -7.064 1.00 89.44 132 LEU A CA 1
ATOM 1078 C C . LEU A 1 132 ? 5.221 -2.340 -7.718 1.00 89.44 132 LEU A C 1
ATOM 1080 O O . LEU A 1 132 ? 4.139 -1.916 -8.127 1.00 89.44 132 LEU A O 1
ATOM 1084 N N . ASN A 1 133 ? 6.354 -1.649 -7.840 1.00 86.62 133 ASN A N 1
ATOM 1085 C CA . ASN A 1 133 ? 6.444 -0.389 -8.566 1.00 86.62 133 ASN A CA 1
ATOM 1086 C C . ASN A 1 133 ? 7.401 -0.513 -9.754 1.00 86.62 133 ASN A C 1
ATOM 1088 O O . ASN A 1 133 ? 8.589 -0.778 -9.587 1.00 86.62 133 ASN A O 1
ATOM 1092 N N . PHE A 1 134 ? 6.870 -0.268 -10.948 1.00 87.12 134 PHE A N 1
ATOM 1093 C CA . PHE A 1 134 ? 7.584 -0.378 -12.218 1.00 87.12 134 PHE A CA 1
ATOM 1094 C C . PHE A 1 134 ? 7.714 0.961 -12.955 1.00 87.12 134 PHE A C 1
ATOM 1096 O O . PHE A 1 134 ? 8.107 0.993 -14.118 1.00 87.12 134 PHE A O 1
ATOM 1103 N N . SER A 1 135 ? 7.411 2.087 -12.299 1.00 83.44 135 SER A N 1
ATOM 1104 C CA . SER A 1 135 ? 7.486 3.410 -12.936 1.00 83.44 135 SER A CA 1
ATOM 1105 C C . SER A 1 135 ? 8.902 3.806 -13.378 1.00 83.44 135 SER A C 1
ATOM 1107 O O . SER A 1 135 ? 9.045 4.719 -14.182 1.00 83.44 135 SER A O 1
ATOM 1109 N N . GLY A 1 136 ? 9.939 3.151 -12.844 1.00 83.69 136 GLY A N 1
ATOM 1110 C CA . GLY A 1 136 ? 11.347 3.390 -13.176 1.00 83.69 136 GLY A CA 1
ATOM 1111 C C . GLY A 1 136 ? 11.936 2.460 -14.243 1.00 83.69 136 GLY A C 1
ATOM 1112 O O . GLY A 1 136 ? 13.158 2.434 -14.384 1.00 83.69 136 GLY A O 1
ATOM 1113 N N . LEU A 1 137 ? 11.112 1.671 -14.948 1.00 88.12 137 LEU A N 1
ATOM 1114 C CA . LEU A 1 137 ? 11.594 0.771 -15.999 1.00 88.12 137 LEU A CA 1
ATOM 1115 C C . LEU A 1 137 ? 12.083 1.546 -17.229 1.00 88.12 137 LEU A C 1
ATOM 1117 O O . LEU A 1 137 ? 11.371 2.395 -17.770 1.00 88.12 137 LEU A O 1
ATOM 1121 N N . TYR A 1 138 ? 13.279 1.203 -17.710 1.00 87.25 138 TYR A N 1
ATOM 1122 C CA . TYR A 1 138 ? 13.816 1.735 -18.964 1.00 87.25 138 TYR A CA 1
ATOM 1123 C C . TYR A 1 138 ? 13.118 1.082 -20.153 1.00 87.25 138 TYR A C 1
ATOM 1125 O O . TYR A 1 138 ? 13.344 -0.088 -20.436 1.00 87.25 138 TYR A O 1
ATOM 1133 N N . THR A 1 139 ? 12.275 1.836 -20.848 1.00 85.12 139 THR A N 1
ATOM 1134 C CA . THR A 1 139 ? 11.482 1.344 -21.993 1.00 85.12 139 THR A CA 1
ATOM 1135 C C . THR A 1 139 ? 12.031 1.808 -23.342 1.00 85.12 139 THR A C 1
ATOM 1137 O O . THR A 1 139 ? 11.575 1.359 -24.387 1.00 85.12 139 THR A O 1
ATOM 1140 N N . ASP A 1 140 ? 13.028 2.684 -23.310 1.00 84.00 140 ASP A N 1
ATOM 1141 C CA . ASP A 1 140 ? 13.656 3.384 -24.429 1.00 84.00 140 ASP A CA 1
ATOM 1142 C C . ASP A 1 140 ? 15.028 2.801 -24.822 1.00 84.00 140 ASP A C 1
ATOM 1144 O O . ASP A 1 140 ? 15.671 3.286 -25.749 1.00 84.00 140 ASP A O 1
ATOM 1148 N N . LYS A 1 141 ? 15.491 1.757 -24.122 1.00 83.75 141 LYS A N 1
ATOM 1149 C CA . LYS A 1 141 ? 16.806 1.122 -24.318 1.00 83.75 141 LYS A CA 1
ATOM 1150 C C . LYS A 1 141 ? 16.693 -0.256 -24.978 1.00 83.75 141 LYS A C 1
ATOM 1152 O O . LYS A 1 141 ? 15.615 -0.716 -25.341 1.00 83.75 141 LYS A O 1
ATOM 1157 N N . THR A 1 142 ? 17.829 -0.941 -25.119 1.00 91.75 142 THR A N 1
ATOM 1158 C CA . THR A 1 142 ? 17.871 -2.327 -25.600 1.00 91.75 142 THR A CA 1
ATOM 1159 C C . THR A 1 142 ? 17.108 -3.271 -24.669 1.00 91.75 142 THR A C 1
ATOM 1161 O O . THR A 1 142 ? 17.067 -3.070 -23.453 1.00 91.75 142 THR A O 1
ATOM 1164 N N . TYR A 1 143 ? 16.572 -4.357 -25.234 1.00 91.19 143 TYR A N 1
ATOM 1165 C CA . TYR A 1 143 ? 15.871 -5.400 -24.476 1.00 91.19 143 TYR A CA 1
ATOM 1166 C C . TYR A 1 143 ? 16.690 -5.908 -23.277 1.00 91.19 143 TYR A C 1
ATOM 1168 O O . TYR A 1 143 ? 16.182 -5.995 -22.165 1.00 91.19 143 TYR A O 1
ATOM 1176 N N . LYS A 1 144 ? 17.993 -6.143 -23.474 1.00 92.62 144 LYS A N 1
ATOM 1177 C CA . LYS A 1 144 ? 18.900 -6.611 -22.415 1.00 92.62 144 LYS A CA 1
ATOM 1178 C C . LYS A 1 144 ? 19.022 -5.613 -21.254 1.00 92.62 144 LYS A C 1
ATOM 1180 O O . LYS A 1 144 ? 19.087 -6.013 -20.096 1.00 92.62 144 LYS A O 1
ATOM 1185 N N . ALA A 1 145 ? 19.032 -4.311 -21.548 1.00 90.38 145 ALA A N 1
ATOM 1186 C CA . ALA A 1 145 ? 19.065 -3.274 -20.519 1.00 90.38 145 ALA A CA 1
ATOM 1187 C C . ALA A 1 145 ? 17.735 -3.176 -19.754 1.00 90.38 145 ALA A C 1
ATOM 1189 O O . ALA A 1 145 ? 17.745 -2.972 -18.538 1.00 90.38 145 ALA A O 1
ATOM 1190 N N . PHE A 1 146 ? 16.604 -3.345 -20.448 1.00 93.12 146 PHE A N 1
ATOM 1191 C CA . PHE A 1 146 ? 15.288 -3.457 -19.816 1.00 93.12 146 PHE A CA 1
ATOM 1192 C C . PHE A 1 146 ? 15.229 -4.667 -18.878 1.00 93.12 146 PHE A C 1
ATOM 1194 O O . PHE A 1 146 ? 14.872 -4.513 -17.716 1.00 93.12 146 PHE A O 1
ATOM 1201 N N . GLU A 1 147 ? 15.639 -5.842 -19.352 1.00 93.81 147 GLU A N 1
ATOM 1202 C CA . GLU A 1 147 ? 15.607 -7.097 -18.600 1.00 93.81 147 GLU A CA 1
ATOM 1203 C C . GLU A 1 147 ? 16.433 -7.011 -17.306 1.00 93.81 147 GLU A C 1
ATOM 1205 O O . GLU A 1 147 ? 15.926 -7.287 -16.218 1.00 93.81 147 GLU A O 1
ATOM 1210 N N . MET A 1 148 ? 17.675 -6.519 -17.388 1.00 92.88 148 MET A N 1
ATOM 1211 C CA . MET A 1 148 ? 18.511 -6.294 -16.201 1.00 92.88 148 MET A CA 1
ATOM 1212 C C . MET A 1 148 ? 17.867 -5.311 -15.217 1.00 92.88 148 MET A C 1
ATOM 1214 O O . MET A 1 148 ? 17.902 -5.521 -14.003 1.00 92.88 148 MET A O 1
ATOM 1218 N N . ASN A 1 149 ? 17.274 -4.225 -15.721 1.00 93.25 149 ASN A N 1
ATOM 1219 C CA . ASN A 1 149 ? 16.610 -3.235 -14.880 1.00 93.25 149 ASN A CA 1
ATOM 1220 C C . ASN A 1 149 ? 15.351 -3.804 -14.210 1.00 93.25 149 ASN A C 1
ATOM 1222 O O . ASN A 1 149 ? 15.138 -3.560 -13.022 1.00 93.25 149 ASN A O 1
ATOM 1226 N N . PHE A 1 150 ? 14.571 -4.599 -14.942 1.00 93.69 150 PHE A N 1
ATOM 1227 C CA . PHE A 1 150 ? 13.392 -5.288 -14.443 1.00 93.69 150 PHE A CA 1
ATOM 1228 C C . PHE A 1 150 ? 13.748 -6.246 -13.306 1.00 93.69 150 PHE A C 1
ATOM 1230 O O . PHE A 1 150 ? 13.192 -6.116 -12.216 1.00 93.69 150 PHE A O 1
ATOM 1237 N N . TYR A 1 151 ? 14.727 -7.136 -13.509 1.00 94.38 151 TYR A N 1
ATOM 1238 C CA . TYR A 1 151 ? 15.164 -8.066 -12.464 1.00 94.38 151 TYR A CA 1
ATOM 1239 C C . TYR A 1 151 ? 15.727 -7.347 -11.243 1.00 94.38 151 TYR A C 1
ATOM 1241 O O . TYR A 1 151 ? 15.423 -7.725 -10.114 1.00 94.38 151 TYR A O 1
ATOM 1249 N N . ARG A 1 152 ? 16.489 -6.267 -11.440 1.00 93.12 152 ARG A N 1
ATOM 1250 C CA . ARG A 1 152 ? 16.993 -5.447 -10.332 1.00 93.12 152 ARG A CA 1
ATOM 1251 C C . ARG A 1 152 ? 15.853 -4.866 -9.489 1.00 93.12 152 ARG A C 1
ATOM 1253 O O . ARG A 1 152 ? 15.909 -4.947 -8.266 1.00 93.12 152 ARG A O 1
ATOM 1260 N N . ILE A 1 153 ? 14.831 -4.287 -10.124 1.00 92.00 153 ILE A N 1
ATOM 1261 C CA . ILE A 1 153 ? 13.668 -3.719 -9.422 1.00 92.00 153 ILE A CA 1
ATOM 1262 C C . ILE A 1 153 ? 12.872 -4.822 -8.720 1.00 92.00 153 ILE A C 1
ATOM 1264 O O . ILE A 1 153 ? 12.497 -4.662 -7.560 1.00 92.00 153 ILE A O 1
ATOM 1268 N N . LEU A 1 154 ? 12.642 -5.950 -9.393 1.00 92.69 154 LEU A N 1
ATOM 1269 C CA . LEU A 1 154 ? 11.884 -7.065 -8.836 1.00 92.69 154 LEU A CA 1
ATOM 1270 C C . LEU A 1 154 ? 12.587 -7.664 -7.614 1.00 92.69 154 LEU A C 1
ATOM 1272 O O . LEU A 1 154 ? 11.970 -7.768 -6.560 1.00 92.69 154 LEU A O 1
ATOM 1276 N N . ASN A 1 155 ? 13.884 -7.961 -7.716 1.00 92.62 155 ASN A N 1
ATOM 1277 C CA . ASN A 1 155 ? 14.671 -8.491 -6.601 1.00 92.62 155 ASN A CA 1
ATOM 1278 C C . ASN A 1 155 ? 14.735 -7.500 -5.432 1.00 92.62 155 ASN A C 1
ATOM 1280 O O . ASN A 1 155 ? 14.624 -7.908 -4.280 1.00 92.62 155 ASN A O 1
ATOM 1284 N N . SER A 1 156 ? 14.841 -6.196 -5.710 1.00 90.44 156 SER A N 1
ATOM 1285 C CA . SER A 1 156 ? 14.770 -5.172 -4.662 1.00 90.44 156 SER A CA 1
ATOM 1286 C C . SER A 1 156 ? 13.426 -5.192 -3.928 1.00 90.44 156 SER A C 1
ATOM 1288 O O . SER A 1 156 ? 13.412 -5.145 -2.700 1.00 90.44 156 SER A O 1
ATOM 1290 N N . ASN A 1 157 ? 12.305 -5.276 -4.654 1.00 88.88 157 ASN A N 1
ATOM 1291 C CA . ASN A 1 157 ? 10.972 -5.330 -4.043 1.00 88.88 157 ASN A CA 1
ATOM 1292 C C . ASN A 1 157 ? 10.770 -6.632 -3.250 1.00 88.88 157 ASN A C 1
ATOM 1294 O O . ASN A 1 157 ? 10.175 -6.608 -2.176 1.00 88.88 157 ASN A O 1
ATOM 1298 N N . MET A 1 158 ? 11.294 -7.755 -3.748 1.00 91.19 158 MET A N 1
ATOM 1299 C CA . MET A 1 158 ? 11.230 -9.048 -3.061 1.00 91.19 158 MET A CA 1
ATOM 1300 C C . MET A 1 158 ? 12.047 -9.060 -1.768 1.00 91.19 158 MET A C 1
ATOM 1302 O O . MET A 1 158 ? 11.555 -9.543 -0.752 1.00 91.19 158 MET A O 1
ATOM 1306 N N . ASN A 1 159 ? 13.249 -8.479 -1.769 1.00 88.69 159 ASN A N 1
ATOM 1307 C CA . ASN A 1 159 ? 14.055 -8.362 -0.555 1.00 88.69 159 ASN A CA 1
ATOM 1308 C C . ASN A 1 159 ? 13.333 -7.520 0.506 1.00 88.69 159 ASN A C 1
ATOM 1310 O O . ASN A 1 159 ? 13.249 -7.933 1.654 1.00 88.69 159 ASN A O 1
ATOM 1314 N N . TYR A 1 160 ? 12.739 -6.387 0.120 1.00 85.00 160 TYR A N 1
ATOM 1315 C CA . TYR A 1 160 ? 11.946 -5.564 1.044 1.00 85.00 160 TYR A CA 1
ATOM 1316 C C . TYR A 1 160 ? 10.688 -6.280 1.568 1.00 85.00 160 TYR A C 1
ATOM 1318 O O . TYR A 1 160 ? 10.196 -5.988 2.651 1.00 85.00 160 TYR A O 1
ATOM 1326 N N . PHE A 1 161 ? 10.129 -7.205 0.790 1.00 87.00 161 PHE A N 1
ATOM 1327 C CA . PHE A 1 161 ? 8.982 -7.993 1.220 1.00 87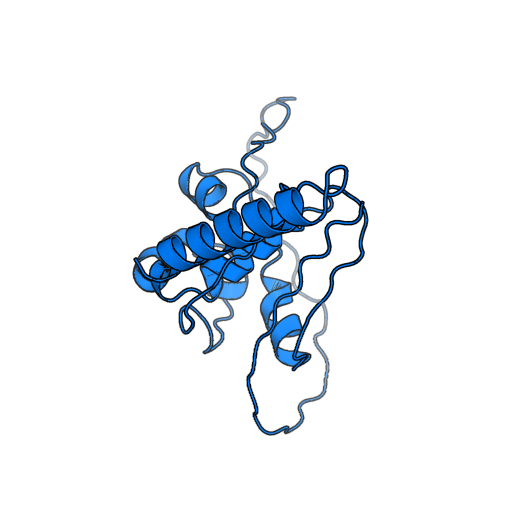.00 161 PHE A CA 1
ATOM 1328 C C . PHE A 1 161 ? 9.366 -9.053 2.265 1.00 87.00 161 PHE A C 1
ATOM 1330 O O . PHE A 1 161 ? 8.641 -9.223 3.245 1.00 87.00 161 PHE A O 1
ATOM 1337 N N . MET A 1 162 ? 10.493 -9.745 2.057 1.00 83.81 162 MET A N 1
ATOM 1338 C CA . MET A 1 162 ? 10.947 -10.857 2.902 1.00 83.81 162 MET A CA 1
ATOM 1339 C C . MET A 1 162 ? 11.507 -10.432 4.267 1.00 83.81 162 MET A C 1
ATOM 1341 O O . MET A 1 162 ? 11.423 -11.225 5.204 1.00 83.81 162 MET A O 1
ATOM 1345 N N . PHE A 1 163 ? 12.062 -9.222 4.377 1.00 66.00 163 PHE A N 1
ATOM 1346 C CA . PHE A 1 163 ? 12.599 -8.649 5.621 1.00 66.00 163 PHE A CA 1
ATOM 1347 C C . PHE A 1 163 ? 11.669 -7.568 6.193 1.00 66.00 163 PHE A C 1
ATOM 1349 O O . PHE A 1 163 ? 11.696 -7.358 7.421 1.00 66.00 163 PHE A O 1
#

InterPro domains:
  IPR018631 AAA-ATPase-like domain [PF09820] (50-161)

Foldseek 3Di:
DDDKDKDFDDDDDDDDDDDDDDDDDDDDPDPPPDDDDPDDDQPPPPPLALVVCLVVVHDDDAPCVCVVVVVVVVDRIDIDPDDPPPSPSHVVNVVQLQQALVNPVVCCSSPVVHPCVVVPDPRGNNDQDQDQDDPPADPPDDPVSRVVVVVVSVVVSVVVSVD

Organism: NCBI:txid588596

pLDDT: mean 72.57, std 24.58, range [25.69, 94.38]

Sequence (163 aa):
MRNSYAFRFLLSCHFSQFQSNVSFSKPLPIISTESLPSSESLPIYLSGLFEDLRVEDSYYLDKTHFIPKIEALCACAILSLHPRHFGKTLFLTTLSSYYDIKNSDRFEKLFQDLFIRKNPIPLASKFLILKLNFSGLYTDKTYKAFEMNFYRILNSNMNYFMF

Radius of gyration: 19.57 Å; chains: 1; bounding box: 51×52×43 Å

Secondary structure (DSSP, 8-state):
------EE------------------PPPP---S-PPTT---------SHHHHHHTT------GGGHHHHHHTT-SEE---PPTTSSHHHHHHHHHHHHBGGGGGGHHHHHTTSHHHH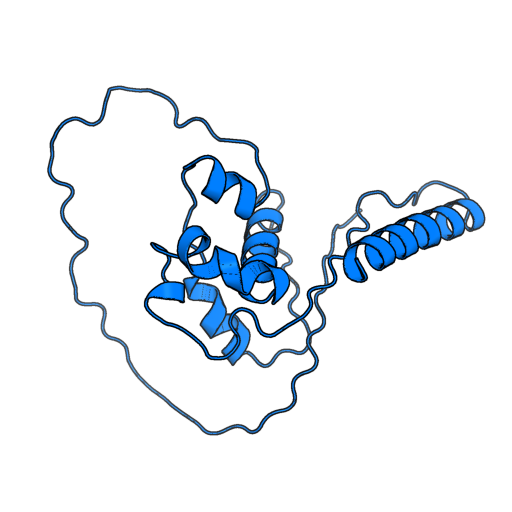S--TTTT-B-------TT---SS-HHHHHHHHHHHHHHHHHHHH-